Protein AF-A0A1B7VFA3-F1 (afdb_monomer_lite)

Organism: NCBI:txid1710894

Secondary structure (DSSP, 8-state):
---------STTPPP-------SS--------SSS--------------SS-SSGGG-EEEEE-SS--------SSSS----EEEE-SS-----------SS----

Foldseek 3Di:
DDDPDDFDDDDPDDTDDDDDAADDDDDDDDDDPDDDDDDDDDDDDDDQAQAAPDPVRGNEPEEPPDDDDDDHDDDDRGPDGHHDYDYPDDDDDDDDDDPDPDDDDD

Radius of gyration: 20.94 Å; chains: 1; bounding box: 43×26×60 Å

pLDDT: mean 92.64, std 5.56, range [72.12, 97.81]

Sequence (106 aa):
GTVITTAAATGTTSESITRLLSTGTYYARVYQSSGDTNYSLSLNATPVDSAGNTTATARAVGTLTATQSFSDWVGSVDTNDYYSFNVGIQSNLTLSLTGLTANADV

Structure (mmCIF, N/CA/C/O backbone):
data_AF-A0A1B7VFA3-F1
#
_entry.id   AF-A0A1B7VFA3-F1
#
loop_
_atom_site.group_PDB
_atom_site.id
_atom_site.type_symbol
_atom_site.label_atom_id
_atom_site.label_alt_id
_atom_site.label_comp_id
_atom_site.label_asym_id
_atom_site.label_entity_id
_atom_site.label_seq_id
_atom_site.pdbx_PDB_ins_code
_atom_site.Cartn_x
_atom_site.Cartn_y
_atom_site.Cartn_z
_atom_site.occupancy
_atom_site.B_iso_or_equiv
_atom_site.auth_seq_id
_atom_site.auth_comp_id
_atom_site.auth_asym_id
_atom_site.auth_atom_id
_atom_site.pdbx_PDB_model_num
ATOM 1 N N . GLY A 1 1 ? -2.898 -5.692 -23.078 1.00 75.00 1 GLY A N 1
ATOM 2 C CA . GLY A 1 1 ? -2.979 -4.894 -21.839 1.00 75.00 1 GLY A CA 1
ATOM 3 C C . GLY A 1 1 ? -2.510 -3.481 -22.115 1.00 75.00 1 GLY A C 1
ATOM 4 O O . GLY A 1 1 ? -1.785 -3.283 -23.084 1.00 75.00 1 GLY A O 1
ATOM 5 N N . THR A 1 2 ? -2.931 -2.520 -21.297 1.00 89.94 2 THR A N 1
ATOM 6 C CA . THR A 1 2 ? -2.487 -1.119 -21.379 1.00 89.94 2 THR A CA 1
ATOM 7 C C . THR A 1 2 ? -1.136 -0.956 -20.687 1.00 89.94 2 THR A C 1
ATOM 9 O O . THR A 1 2 ? -0.904 -1.560 -19.641 1.00 89.94 2 THR A O 1
ATOM 12 N N . VAL A 1 3 ? -0.240 -0.151 -21.262 1.00 92.00 3 VAL A N 1
ATOM 13 C CA . VAL A 1 3 ? 1.034 0.193 -20.617 1.00 92.00 3 VAL A CA 1
ATOM 14 C C . VAL A 1 3 ? 0.758 1.165 -19.474 1.00 92.00 3 VAL A C 1
ATOM 16 O O . VAL A 1 3 ? 0.186 2.228 -19.695 1.00 92.00 3 VAL A O 1
ATOM 19 N N . ILE A 1 4 ? 1.163 0.798 -18.260 1.00 92.62 4 ILE A N 1
ATOM 20 C CA . ILE A 1 4 ? 0.975 1.628 -17.058 1.00 92.62 4 ILE A CA 1
ATOM 21 C C . ILE A 1 4 ? 2.209 2.463 -16.706 1.00 92.62 4 ILE A C 1
ATOM 23 O O . ILE A 1 4 ? 2.088 3.443 -15.976 1.00 92.62 4 ILE A O 1
ATOM 27 N N . THR A 1 5 ? 3.392 2.066 -17.185 1.00 94.88 5 THR A N 1
ATOM 28 C CA . THR A 1 5 ? 4.650 2.804 -17.036 1.00 94.88 5 THR A CA 1
ATOM 29 C C . THR A 1 5 ? 5.728 2.205 -17.948 1.00 94.88 5 THR A C 1
ATOM 31 O O . THR A 1 5 ? 5.653 1.022 -18.289 1.00 94.88 5 THR A O 1
ATOM 34 N N . THR A 1 6 ? 6.725 3.010 -18.320 1.00 95.19 6 THR A N 1
ATOM 35 C CA . THR A 1 6 ? 7.859 2.609 -19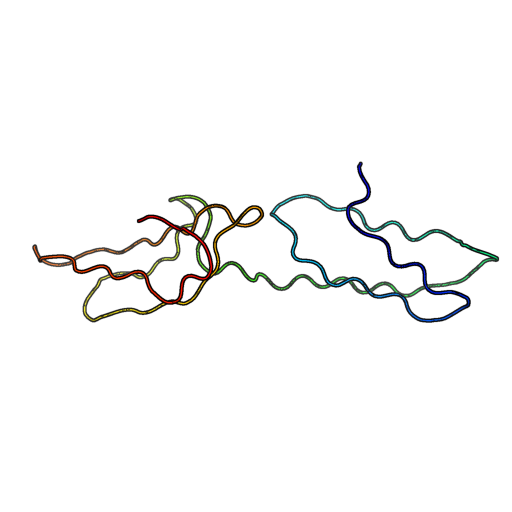.165 1.00 95.19 6 THR A CA 1
ATOM 36 C C . THR A 1 6 ? 9.134 3.269 -18.651 1.00 95.19 6 THR A C 1
ATOM 38 O O . THR A 1 6 ? 9.131 4.463 -18.365 1.00 95.19 6 THR A O 1
ATOM 41 N N . ALA A 1 7 ? 10.230 2.513 -18.601 1.00 95.19 7 ALA A N 1
ATOM 42 C CA . ALA A 1 7 ? 11.584 3.052 -18.530 1.00 95.19 7 ALA A CA 1
ATOM 43 C C . ALA A 1 7 ? 12.270 2.812 -19.884 1.00 95.19 7 ALA A C 1
ATOM 45 O O . ALA A 1 7 ? 12.163 1.721 -20.437 1.00 95.19 7 ALA A O 1
ATOM 46 N N . ALA A 1 8 ? 12.902 3.848 -20.438 1.00 92.94 8 ALA A N 1
ATOM 47 C CA . ALA A 1 8 ? 13.511 3.827 -21.771 1.00 92.94 8 ALA A CA 1
ATOM 48 C C . ALA A 1 8 ? 14.754 4.730 -21.810 1.00 92.94 8 ALA A C 1
ATOM 50 O O . ALA A 1 8 ? 14.841 5.666 -22.607 1.00 92.94 8 ALA A O 1
ATOM 51 N N . ALA A 1 9 ? 15.681 4.498 -20.878 1.00 92.50 9 ALA A N 1
ATOM 52 C CA . ALA A 1 9 ? 16.970 5.175 -20.899 1.00 92.50 9 ALA A CA 1
ATOM 53 C C . ALA A 1 9 ? 17.763 4.746 -22.150 1.00 92.50 9 ALA A C 1
ATOM 55 O O . ALA A 1 9 ? 17.538 3.674 -22.709 1.00 92.50 9 ALA A O 1
ATOM 56 N N . THR A 1 10 ? 18.636 5.614 -22.663 1.00 90.81 10 THR A N 1
ATOM 57 C CA . THR A 1 10 ? 19.364 5.339 -23.909 1.00 90.81 10 THR A CA 1
ATOM 58 C C . THR A 1 10 ? 20.629 4.512 -23.662 1.00 90.81 10 THR A C 1
ATOM 60 O O . THR A 1 10 ? 21.223 4.534 -22.579 1.00 90.81 10 THR A O 1
ATOM 63 N N . GLY A 1 11 ? 21.078 3.798 -24.699 1.00 91.00 11 GLY A N 1
ATOM 64 C CA . GLY A 1 11 ? 22.297 2.990 -24.647 1.00 91.00 11 GLY A CA 1
ATOM 65 C C . GLY A 1 11 ? 22.140 1.748 -23.770 1.00 91.00 11 GLY A C 1
ATOM 66 O O . GLY A 1 11 ? 21.142 1.048 -23.868 1.00 91.00 11 GLY A O 1
ATOM 67 N N . THR A 1 12 ? 23.146 1.468 -22.940 1.00 92.19 12 THR A N 1
ATOM 68 C CA . THR A 1 12 ? 23.198 0.302 -22.036 1.00 92.19 12 THR A CA 1
ATOM 69 C C . THR A 1 12 ? 23.000 0.703 -20.572 1.00 92.19 12 THR A C 1
ATOM 71 O O . THR A 1 12 ? 23.569 0.087 -19.670 1.00 92.19 12 THR A O 1
ATOM 74 N N . THR A 1 13 ? 22.309 1.817 -20.330 1.00 95.62 13 THR A N 1
ATOM 75 C CA . THR A 1 13 ? 22.067 2.315 -18.974 1.00 95.62 13 THR A CA 1
ATOM 76 C C . THR A 1 13 ? 20.964 1.499 -18.315 1.00 95.62 13 THR A C 1
ATOM 78 O O . THR A 1 13 ? 19.945 1.238 -18.937 1.00 95.62 13 THR A O 1
ATOM 81 N N . SER A 1 14 ? 21.160 1.092 -17.059 1.00 95.44 14 SER A N 1
ATOM 82 C CA . SER A 1 14 ? 20.171 0.269 -16.361 1.00 95.44 14 SER A CA 1
ATOM 83 C C . SER A 1 14 ? 18.823 0.975 -16.243 1.00 95.44 14 SER A C 1
ATOM 85 O O . SER A 1 14 ? 18.732 2.114 -15.778 1.00 95.44 14 SER A O 1
ATOM 87 N N . GLU A 1 15 ? 17.762 0.261 -16.584 1.00 96.56 15 GLU A N 1
ATOM 88 C CA . GLU A 1 15 ? 16.392 0.722 -16.449 1.00 96.56 15 GLU A CA 1
ATOM 89 C C . GLU A 1 15 ? 15.838 0.387 -15.060 1.00 96.56 15 GLU A C 1
ATOM 91 O O . GLU A 1 15 ? 16.054 -0.697 -14.518 1.00 96.56 15 GLU A O 1
ATOM 96 N N . SER A 1 16 ? 15.081 1.316 -14.472 1.00 96.06 16 SER A N 1
ATOM 97 C CA . SER A 1 16 ? 14.368 1.071 -13.217 1.00 96.06 16 SER A CA 1
ATOM 98 C C . SER A 1 16 ? 12.982 1.703 -13.235 1.00 96.06 16 SER A C 1
ATOM 100 O O . SER A 1 16 ? 12.750 2.744 -13.851 1.00 96.06 16 SER A O 1
ATOM 102 N N . ILE A 1 17 ? 12.041 1.033 -12.574 1.00 95.62 17 ILE A N 1
ATOM 103 C CA . ILE A 1 17 ? 10.658 1.470 -12.411 1.00 95.62 17 ILE A CA 1
ATOM 104 C C . ILE A 1 17 ? 10.301 1.282 -10.940 1.00 95.62 17 ILE A C 1
ATOM 106 O O . ILE A 1 17 ? 10.356 0.165 -10.432 1.00 95.62 17 ILE A O 1
ATOM 110 N N . THR A 1 18 ? 9.859 2.359 -10.294 1.00 92.44 18 THR A N 1
ATOM 111 C CA . THR A 1 18 ? 9.232 2.310 -8.969 1.00 92.44 18 THR A CA 1
ATOM 112 C C . THR A 1 18 ? 7.819 2.845 -9.098 1.00 92.44 18 THR A C 1
ATOM 114 O O . THR A 1 18 ? 7.615 3.992 -9.500 1.00 92.44 18 THR A O 1
ATOM 117 N N . ARG A 1 19 ? 6.828 2.005 -8.796 1.00 89.06 19 ARG A N 1
ATOM 118 C CA . ARG A 1 19 ? 5.418 2.380 -8.875 1.00 89.06 19 ARG A CA 1
ATOM 119 C C . ARG A 1 19 ? 4.594 1.574 -7.881 1.00 89.06 19 ARG A C 1
ATOM 121 O O . ARG A 1 19 ? 4.764 0.364 -7.791 1.00 89.06 19 ARG A O 1
ATOM 128 N N . LEU A 1 20 ? 3.679 2.250 -7.190 1.00 83.25 20 LEU A N 1
ATOM 129 C CA . LEU A 1 20 ? 2.645 1.596 -6.396 1.00 83.25 20 LEU A CA 1
ATOM 130 C C . LEU A 1 20 ? 1.627 0.940 -7.341 1.00 83.25 20 LEU A C 1
ATOM 132 O O . LEU A 1 20 ? 1.122 1.589 -8.263 1.00 83.25 20 LEU A O 1
ATOM 136 N N . LEU A 1 21 ? 1.366 -0.348 -7.136 1.00 85.06 21 LEU A N 1
ATOM 137 C CA . LEU A 1 21 ? 0.434 -1.144 -7.930 1.00 85.06 21 LEU A CA 1
ATOM 138 C C . LEU A 1 21 ? -0.705 -1.620 -7.028 1.00 85.06 21 LEU A C 1
ATOM 140 O O . LEU A 1 21 ? -0.451 -2.066 -5.913 1.00 85.06 21 LEU A O 1
ATOM 144 N N . SER A 1 22 ? -1.938 -1.552 -7.526 1.00 81.56 22 SER A N 1
ATOM 145 C CA . SER A 1 22 ? -3.072 -2.241 -6.903 1.00 81.56 22 SER A CA 1
ATOM 146 C C . SER A 1 22 ? -2.908 -3.755 -6.995 1.00 81.56 22 SER A C 1
ATOM 148 O O . SER A 1 22 ? -2.091 -4.261 -7.767 1.00 81.56 22 SER A O 1
ATOM 150 N N . THR A 1 23 ? -3.742 -4.495 -6.263 1.00 78.81 23 THR A N 1
ATOM 151 C CA . THR A 1 23 ? -3.853 -5.941 -6.472 1.00 78.81 23 THR A CA 1
ATOM 152 C C . THR A 1 23 ? -4.227 -6.255 -7.923 1.00 78.81 23 THR A C 1
ATOM 154 O O . THR A 1 23 ? -5.082 -5.603 -8.528 1.00 78.81 23 THR A O 1
ATOM 157 N N . GLY A 1 24 ? -3.563 -7.250 -8.502 1.00 85.44 24 GLY A N 1
ATOM 158 C CA . GLY A 1 24 ? -3.795 -7.641 -9.882 1.00 85.44 24 GLY A CA 1
ATOM 159 C C . GLY A 1 24 ? -2.626 -8.395 -10.493 1.00 85.44 24 GLY A C 1
ATOM 160 O O . GLY A 1 24 ? -1.555 -8.546 -9.905 1.00 85.44 24 GLY A O 1
ATOM 161 N N . THR A 1 25 ? -2.842 -8.877 -11.712 1.00 92.00 25 THR A N 1
ATOM 162 C CA . THR A 1 25 ? -1.807 -9.540 -12.505 1.00 92.00 25 THR A CA 1
ATOM 163 C C . THR A 1 25 ? -1.179 -8.539 -13.465 1.00 92.00 25 THR A C 1
ATOM 165 O O . THR A 1 25 ? -1.859 -7.977 -14.324 1.00 92.00 25 THR A O 1
ATOM 168 N N . TYR A 1 26 ? 0.134 -8.354 -13.350 1.00 94.44 26 TYR A N 1
ATOM 169 C CA . TYR A 1 26 ? 0.913 -7.463 -14.205 1.00 94.44 26 TYR A CA 1
ATOM 170 C C . TYR A 1 26 ? 1.931 -8.248 -15.025 1.00 94.44 26 TYR A C 1
ATOM 172 O O . TYR A 1 26 ? 2.369 -9.330 -14.640 1.00 94.44 26 TYR A O 1
ATOM 180 N N . TYR A 1 27 ? 2.325 -7.672 -16.158 1.00 95.69 27 TYR A N 1
ATOM 181 C CA . TYR A 1 27 ? 3.317 -8.244 -17.058 1.00 95.69 27 TYR A CA 1
ATOM 182 C C . TYR A 1 27 ? 4.443 -7.234 -17.263 1.00 95.69 27 TYR A C 1
ATOM 184 O O . TYR A 1 27 ? 4.185 -6.087 -17.630 1.00 95.69 27 TYR A O 1
ATOM 192 N N . ALA A 1 28 ? 5.686 -7.668 -17.062 1.00 96.38 28 ALA A N 1
ATOM 193 C CA . ALA A 1 28 ? 6.866 -6.911 -17.457 1.00 96.38 28 ALA A CA 1
ATOM 194 C C . ALA A 1 28 ? 7.256 -7.309 -18.887 1.00 96.38 28 ALA A C 1
ATOM 196 O O . ALA A 1 28 ? 7.453 -8.490 -19.171 1.00 96.38 28 ALA A O 1
ATOM 197 N N . ARG A 1 29 ? 7.359 -6.332 -19.796 1.00 95.69 29 ARG A N 1
ATOM 198 C CA . ARG A 1 29 ? 7.826 -6.555 -21.171 1.00 95.69 29 ARG A CA 1
ATOM 199 C C . ARG A 1 29 ? 9.214 -5.948 -21.344 1.00 95.69 29 ARG A C 1
ATOM 201 O O . ARG A 1 29 ? 9.332 -4.729 -21.403 1.00 95.69 29 ARG A O 1
ATOM 208 N N . VAL A 1 30 ? 10.224 -6.800 -21.495 1.00 96.00 30 VAL A N 1
ATOM 209 C CA . VAL A 1 30 ? 11.559 -6.410 -21.972 1.00 96.00 30 VAL A CA 1
ATOM 210 C C . VAL A 1 30 ? 11.565 -6.561 -23.492 1.00 96.00 30 VAL A C 1
ATOM 212 O O . VAL A 1 30 ? 11.138 -7.593 -24.007 1.00 96.00 30 VAL A O 1
ATOM 215 N N . TYR A 1 31 ? 11.970 -5.525 -24.222 1.00 94.00 31 TYR A N 1
ATOM 216 C CA . TYR A 1 31 ? 12.036 -5.550 -25.683 1.00 94.00 31 TYR A CA 1
ATOM 217 C C . TYR A 1 31 ? 13.304 -4.846 -26.162 1.00 94.00 31 TYR A C 1
ATOM 219 O O . TYR A 1 31 ? 13.742 -3.879 -25.542 1.00 94.00 31 TYR A O 1
ATOM 227 N N . GLN A 1 32 ? 13.896 -5.336 -27.252 1.00 93.81 32 GLN A N 1
ATOM 228 C CA . GLN A 1 32 ? 15.101 -4.729 -27.815 1.00 93.81 32 GLN A CA 1
ATOM 229 C C . GLN A 1 32 ? 14.782 -3.347 -28.403 1.00 93.81 32 GLN A C 1
ATOM 231 O O . GLN A 1 32 ? 13.782 -3.187 -29.109 1.00 93.81 32 GLN A O 1
ATOM 236 N N . SER A 1 33 ? 15.622 -2.362 -28.081 1.00 91.12 33 SER A N 1
ATOM 237 C CA . SER A 1 33 ? 15.583 -1.023 -28.683 1.00 91.12 33 SER A CA 1
ATOM 238 C C . SER A 1 33 ? 16.553 -0.933 -29.864 1.00 91.12 33 SER A C 1
ATOM 240 O O . SER A 1 33 ? 16.201 -0.428 -30.931 1.00 91.12 33 SER A O 1
ATOM 242 N N . SER A 1 34 ? 17.761 -1.477 -29.694 1.00 92.44 34 SER A N 1
ATOM 243 C CA . SER A 1 34 ? 18.729 -1.688 -30.764 1.00 92.44 34 SER A CA 1
ATOM 244 C C . SER A 1 34 ? 19.669 -2.848 -30.427 1.00 92.44 34 SER A C 1
ATOM 246 O O . SER A 1 34 ? 20.192 -2.935 -29.317 1.00 92.44 34 SER A O 1
ATOM 248 N N . GLY A 1 35 ? 19.915 -3.712 -31.415 1.00 93.25 35 GLY A N 1
ATOM 249 C CA . GLY A 1 35 ? 20.807 -4.864 -31.276 1.00 93.25 35 GLY A CA 1
ATOM 250 C C . GLY A 1 35 ? 20.293 -5.945 -30.321 1.00 93.25 35 GLY A C 1
ATOM 251 O O . GLY A 1 35 ? 19.235 -5.822 -29.705 1.00 93.25 35 GLY A O 1
ATOM 252 N N . ASP A 1 36 ? 21.074 -7.016 -30.206 1.00 95.69 36 ASP A N 1
ATOM 253 C CA . ASP A 1 36 ? 20.782 -8.131 -29.308 1.00 95.69 36 ASP A CA 1
ATOM 254 C C . ASP A 1 36 ? 21.542 -7.961 -27.990 1.00 95.69 36 ASP A C 1
ATOM 256 O O . ASP A 1 36 ? 22.709 -7.563 -27.973 1.00 95.69 36 ASP A O 1
ATOM 260 N N . THR A 1 37 ? 20.891 -8.283 -26.871 1.00 95.31 37 THR A N 1
ATOM 261 C CA . THR A 1 37 ? 21.508 -8.208 -25.545 1.00 95.31 37 THR A CA 1
ATOM 262 C C . THR A 1 37 ? 20.948 -9.271 -24.607 1.00 95.31 37 THR A C 1
ATOM 264 O O . THR A 1 37 ? 19.773 -9.635 -24.680 1.00 95.31 37 THR A O 1
ATOM 267 N N . ASN A 1 38 ? 21.794 -9.748 -23.698 1.00 96.69 38 ASN A N 1
ATOM 268 C CA . ASN A 1 38 ? 21.365 -10.557 -22.564 1.00 96.69 38 ASN A CA 1
ATOM 269 C C . ASN A 1 38 ? 20.999 -9.631 -21.402 1.00 96.69 38 ASN A C 1
ATOM 271 O O . ASN A 1 38 ? 21.634 -8.596 -21.208 1.00 96.69 38 ASN A O 1
ATOM 275 N N . TYR A 1 39 ? 20.014 -10.017 -20.593 1.00 95.62 39 TYR A N 1
ATOM 276 C CA . TYR A 1 39 ? 19.593 -9.228 -19.439 1.00 95.62 39 TYR A CA 1
ATOM 277 C C . TYR A 1 39 ? 19.374 -10.102 -18.204 1.00 95.62 39 TYR A C 1
ATOM 279 O O . TYR A 1 39 ? 19.033 -11.280 -18.302 1.00 95.62 39 TYR A O 1
ATOM 287 N N . SER A 1 40 ? 19.514 -9.478 -17.038 1.00 97.44 40 SER A N 1
ATOM 288 C CA . SER A 1 40 ? 19.084 -10.024 -15.752 1.00 97.44 40 SER A CA 1
ATOM 289 C C . SER A 1 40 ? 17.961 -9.143 -15.223 1.00 97.44 40 SER A C 1
ATOM 291 O O . SER A 1 40 ? 18.155 -7.943 -15.043 1.00 97.44 40 SER A O 1
ATOM 293 N N . LEU A 1 41 ? 16.786 -9.724 -14.983 1.00 96.75 41 LEU A N 1
ATOM 294 C CA . LEU A 1 41 ? 15.624 -9.011 -14.454 1.00 96.75 41 LEU A CA 1
ATOM 295 C C . LEU A 1 41 ? 15.402 -9.397 -12.990 1.00 96.75 41 LEU A C 1
ATOM 297 O O . LEU A 1 41 ? 15.256 -10.576 -12.678 1.00 96.75 41 LEU A O 1
ATOM 301 N N . SER A 1 42 ? 15.332 -8.399 -12.112 1.00 97.00 42 SER A N 1
ATOM 302 C CA . SER A 1 42 ? 14.893 -8.563 -10.727 1.00 97.00 42 SER A CA 1
ATOM 303 C C . SER A 1 42 ? 13.570 -7.835 -10.532 1.00 97.00 42 SER A 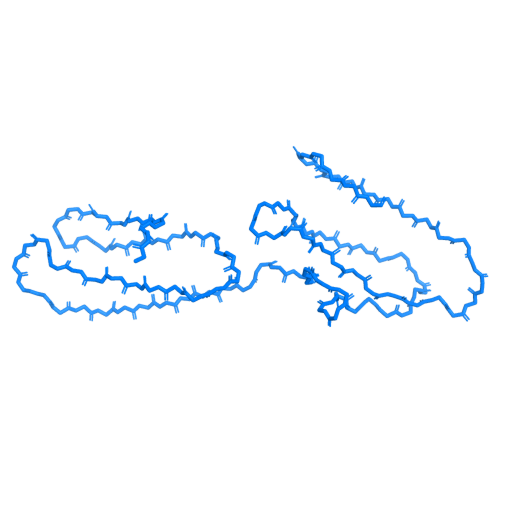C 1
ATOM 305 O O . SER A 1 42 ? 13.433 -6.678 -10.928 1.00 97.00 42 SER A O 1
ATOM 307 N N . LEU A 1 43 ? 12.595 -8.520 -9.940 1.00 95.25 43 LEU A N 1
ATOM 308 C CA . LEU A 1 43 ? 11.287 -7.969 -9.608 1.00 95.25 43 LEU A CA 1
ATOM 309 C C . LEU A 1 43 ? 11.093 -8.092 -8.101 1.00 95.25 43 LEU A C 1
ATOM 311 O O . LEU A 1 43 ? 11.243 -9.175 -7.540 1.00 95.25 43 LEU A O 1
ATOM 315 N N . ASN A 1 44 ? 10.747 -6.982 -7.460 1.00 92.69 44 ASN A N 1
ATOM 316 C CA . ASN A 1 44 ? 10.410 -6.943 -6.047 1.00 92.69 44 ASN A CA 1
ATOM 317 C C . ASN A 1 44 ? 9.127 -6.135 -5.861 1.00 92.69 44 ASN A C 1
ATOM 319 O O . ASN A 1 44 ? 8.974 -5.068 -6.455 1.00 92.69 44 ASN A O 1
ATOM 323 N N . ALA A 1 45 ? 8.236 -6.637 -5.015 1.00 86.75 45 ALA A N 1
ATOM 324 C CA . ALA A 1 45 ? 7.041 -5.935 -4.583 1.00 86.75 45 ALA A CA 1
ATOM 325 C C . ALA A 1 45 ? 6.945 -6.076 -3.066 1.00 86.75 45 ALA A C 1
ATOM 327 O O . ALA A 1 45 ? 6.746 -7.172 -2.545 1.00 86.75 45 ALA A O 1
ATOM 328 N N . THR A 1 46 ? 7.116 -4.965 -2.359 1.00 81.25 46 THR A N 1
ATOM 329 C CA . THR A 1 46 ? 6.898 -4.892 -0.915 1.00 81.25 46 THR A CA 1
ATOM 330 C C . THR A 1 46 ? 5.466 -4.426 -0.675 1.00 81.25 46 THR A C 1
ATOM 332 O O . THR A 1 46 ? 5.145 -3.316 -1.112 1.00 81.25 46 THR A O 1
ATOM 335 N N . PRO A 1 47 ? 4.604 -5.228 -0.022 1.00 74.62 47 PRO A N 1
ATOM 336 C CA . PRO A 1 47 ? 3.283 -4.765 0.389 1.00 74.62 47 PRO A CA 1
ATOM 337 C C . PRO A 1 47 ? 3.409 -3.482 1.214 1.00 74.62 47 PRO A C 1
ATOM 339 O O . PRO A 1 47 ? 4.256 -3.408 2.105 1.00 74.62 47 PRO A O 1
ATOM 342 N N . VAL A 1 48 ? 2.612 -2.471 0.872 1.00 72.12 48 VAL A N 1
ATOM 343 C CA . VAL A 1 48 ? 2.548 -1.193 1.604 1.00 72.12 48 VAL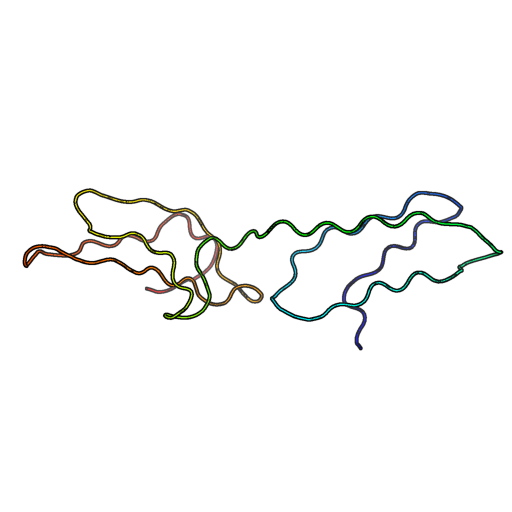 A CA 1
ATOM 344 C C . VAL A 1 48 ? 1.260 -1.104 2.432 1.00 72.12 48 VAL A C 1
ATOM 346 O O . VAL A 1 48 ? 1.272 -0.472 3.480 1.00 72.12 48 VAL A O 1
ATOM 349 N N . ASP A 1 49 ? 0.207 -1.802 1.998 1.00 79.25 49 ASP A N 1
ATOM 350 C CA . ASP A 1 49 ? -1.093 -1.918 2.670 1.00 79.25 49 ASP A CA 1
ATOM 351 C C . ASP A 1 49 ? -0.950 -2.709 3.987 1.00 79.25 49 ASP A C 1
ATOM 353 O O . ASP A 1 49 ? -0.485 -3.859 3.995 1.00 79.25 49 ASP A O 1
ATOM 357 N N . SER A 1 50 ? -1.322 -2.076 5.105 1.00 81.31 50 SER A N 1
ATOM 358 C CA . SER A 1 50 ? -1.350 -2.700 6.432 1.00 81.31 50 SER A CA 1
ATOM 359 C C . SER A 1 50 ? -2.768 -3.027 6.924 1.00 81.31 50 SER A C 1
ATOM 361 O O . SER A 1 50 ? -2.904 -3.571 8.030 1.00 81.31 50 SER A O 1
ATOM 363 N N . ALA A 1 51 ? -3.808 -2.738 6.139 1.00 87.62 51 ALA A N 1
ATOM 364 C CA . ALA A 1 51 ? -5.214 -2.965 6.437 1.00 87.62 51 ALA A CA 1
ATOM 365 C C . ALA A 1 51 ? -6.032 -3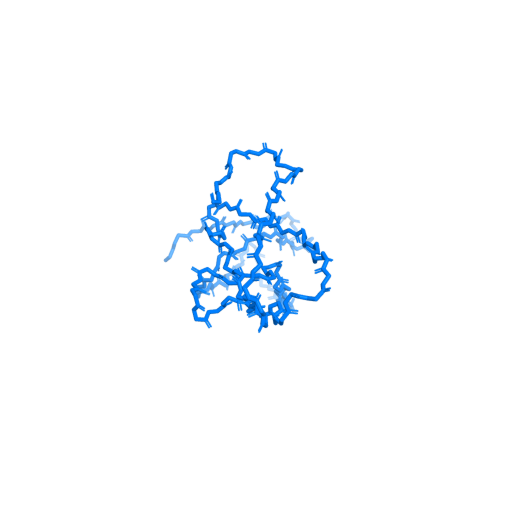.240 5.163 1.00 87.62 51 ALA A C 1
ATOM 367 O O . ALA A 1 51 ? -6.359 -2.348 4.402 1.00 87.62 51 ALA A O 1
ATOM 368 N N . GLY A 1 52 ? -6.474 -4.485 4.971 1.00 87.94 52 GLY A N 1
ATOM 369 C CA . GLY A 1 52 ? -7.067 -4.856 3.690 1.00 87.94 52 GLY A CA 1
ATOM 370 C C . GLY A 1 52 ? -8.400 -4.169 3.355 1.00 87.94 52 GLY A C 1
ATOM 371 O O . GLY A 1 52 ? -9.209 -3.841 4.222 1.00 87.94 52 GLY A O 1
ATOM 372 N N . ASN A 1 53 ? -8.691 -4.139 2.054 1.00 91.00 53 ASN A N 1
ATOM 373 C CA . ASN A 1 53 ? -9.854 -3.507 1.414 1.00 91.00 53 ASN A CA 1
ATOM 374 C C . ASN A 1 53 ? -11.228 -4.155 1.660 1.00 91.00 53 ASN A C 1
ATOM 376 O O . ASN A 1 53 ? -12.228 -3.754 1.063 1.00 91.00 53 ASN A O 1
ATOM 380 N N . THR A 1 54 ? -11.303 -5.183 2.502 1.00 92.25 54 THR A N 1
ATOM 381 C CA . THR A 1 54 ? -12.550 -5.883 2.824 1.00 92.25 54 THR A CA 1
ATOM 382 C C . THR A 1 54 ? -12.573 -6.285 4.292 1.00 92.25 54 THR A C 1
ATOM 384 O O . THR A 1 54 ? -11.526 -6.497 4.903 1.00 92.25 54 THR A O 1
ATOM 387 N N . THR A 1 55 ? -13.763 -6.511 4.849 1.00 94.81 55 THR A N 1
ATOM 388 C CA . THR A 1 55 ? -13.913 -7.020 6.223 1.00 94.81 55 THR A CA 1
ATOM 389 C C . THR A 1 55 ? -13.243 -8.382 6.442 1.00 94.81 55 THR A C 1
ATOM 391 O O . THR A 1 55 ? -12.797 -8.664 7.551 1.00 94.81 55 THR A O 1
ATOM 394 N N . ALA A 1 56 ? -13.128 -9.216 5.402 1.00 94.69 56 ALA A N 1
ATOM 395 C CA . ALA A 1 56 ? -12.455 -10.517 5.466 1.00 94.69 56 ALA A CA 1
ATOM 396 C C . ALA A 1 56 ? -10.923 -10.400 5.547 1.00 94.69 56 ALA A C 1
ATOM 398 O O . ALA A 1 56 ? -10.260 -11.291 6.072 1.00 94.69 56 ALA A O 1
ATOM 399 N N . THR A 1 57 ? -10.368 -9.305 5.030 1.00 91.75 57 THR A N 1
ATOM 400 C CA . THR A 1 57 ? -8.929 -9.006 5.014 1.00 91.75 57 THR A CA 1
ATOM 401 C C . THR A 1 57 ? -8.562 -7.894 5.995 1.00 91.75 57 THR A C 1
ATOM 403 O O . THR A 1 57 ? -7.473 -7.334 5.907 1.00 91.75 57 THR A O 1
ATOM 406 N N . ALA A 1 58 ? -9.476 -7.547 6.905 1.00 95.38 58 ALA A N 1
ATOM 407 C CA . ALA A 1 58 ? -9.291 -6.460 7.848 1.00 95.38 58 ALA A CA 1
ATOM 408 C C . ALA A 1 58 ? -8.072 -6.704 8.744 1.00 95.38 58 ALA A C 1
ATOM 410 O O . ALA A 1 58 ? -7.851 -7.820 9.226 1.00 95.38 58 ALA A O 1
ATOM 411 N N . ARG A 1 59 ? -7.326 -5.644 9.058 1.00 95.44 59 ARG A N 1
ATOM 412 C CA . ARG A 1 59 ? -6.259 -5.702 10.055 1.00 95.44 59 ARG A CA 1
ATOM 413 C C . ARG A 1 59 ? -6.843 -6.119 11.401 1.00 95.44 59 ARG A C 1
ATOM 415 O O . ARG A 1 59 ? -7.674 -5.414 11.972 1.00 95.44 59 ARG A O 1
ATOM 422 N N . ALA A 1 60 ? -6.401 -7.256 11.926 1.00 96.31 60 ALA A N 1
ATOM 423 C CA . ALA A 1 60 ? -6.820 -7.735 13.237 1.00 96.31 60 ALA A CA 1
ATOM 424 C C . ALA A 1 60 ? -6.105 -6.954 14.350 1.00 96.31 60 ALA A C 1
ATOM 426 O O . ALA A 1 60 ? -4.952 -7.227 14.677 1.00 96.31 60 ALA A O 1
ATOM 427 N N . VAL A 1 61 ? -6.798 -5.976 14.937 1.00 97.12 61 VAL A N 1
ATOM 428 C CA . VAL A 1 61 ? -6.327 -5.198 16.096 1.00 97.12 61 VAL A CA 1
ATOM 429 C C . VAL A 1 61 ? -6.516 -5.984 17.397 1.00 97.12 61 VAL A C 1
ATOM 431 O O . VAL A 1 61 ? -5.737 -5.827 18.337 1.00 97.12 61 VAL A O 1
ATOM 434 N N . GLY A 1 62 ? -7.530 -6.853 17.441 1.00 96.75 62 GLY A N 1
ATOM 435 C CA . GLY A 1 62 ? -7.863 -7.671 18.606 1.00 96.75 62 GLY A CA 1
ATOM 436 C C . GLY A 1 62 ? -8.699 -6.922 19.645 1.00 96.75 62 GLY A C 1
ATOM 437 O O . GLY A 1 62 ? -9.498 -6.046 19.310 1.00 96.75 62 GLY A O 1
ATOM 438 N N . THR A 1 63 ? -8.556 -7.292 20.919 1.00 97.50 63 THR A N 1
ATOM 439 C CA . THR A 1 63 ? -9.345 -6.686 21.999 1.00 97.50 63 THR A CA 1
ATOM 440 C C . THR A 1 63 ? -8.787 -5.322 22.379 1.00 97.50 63 THR A C 1
ATOM 442 O O . THR A 1 63 ? -7.625 -5.221 22.771 1.00 97.50 63 THR A O 1
ATOM 445 N N . LEU A 1 64 ? -9.616 -4.277 22.323 1.00 97.19 64 LEU A N 1
ATOM 446 C CA . LEU A 1 64 ? -9.211 -2.943 22.764 1.00 97.19 64 LEU A CA 1
ATOM 447 C C . LEU A 1 64 ? -9.130 -2.890 24.293 1.00 97.19 64 LEU A C 1
ATOM 449 O O . LEU A 1 64 ? -10.146 -2.846 24.984 1.00 97.19 64 LEU A O 1
ATOM 453 N N . THR A 1 65 ? -7.903 -2.893 24.810 1.00 95.19 65 THR A N 1
ATOM 454 C CA . THR A 1 65 ? -7.584 -2.695 26.236 1.00 95.19 65 THR A CA 1
ATOM 455 C C . THR A 1 65 ? -6.854 -1.375 26.501 1.00 95.19 65 THR A C 1
ATOM 457 O O . THR A 1 65 ? -6.750 -0.951 27.650 1.00 95.19 65 THR A O 1
ATOM 460 N N . ALA A 1 66 ? -6.375 -0.714 25.445 1.00 95.12 66 ALA A N 1
ATOM 461 C CA . ALA A 1 66 ? -5.720 0.590 25.450 1.00 95.12 66 ALA A CA 1
ATOM 462 C C . ALA A 1 66 ? -5.884 1.263 24.073 1.00 95.12 66 ALA A C 1
ATOM 464 O O . ALA A 1 66 ? -6.347 0.632 23.120 1.00 95.12 66 ALA A O 1
ATOM 465 N N . THR A 1 67 ? -5.493 2.537 23.962 1.00 96.94 67 THR A N 1
ATOM 466 C CA . THR A 1 67 ? -5.451 3.249 22.677 1.00 96.94 67 THR A CA 1
ATOM 467 C C . THR A 1 67 ? -4.461 2.579 21.731 1.00 96.94 67 THR A C 1
ATOM 469 O O . THR A 1 67 ? -3.284 2.445 22.060 1.00 96.94 67 THR A O 1
ATOM 472 N N . GLN A 1 68 ? -4.939 2.216 20.543 1.00 97.38 68 GLN A N 1
ATOM 473 C CA . GLN A 1 68 ? -4.128 1.696 19.449 1.00 97.38 68 GLN A CA 1
ATOM 474 C C . GLN A 1 68 ? -4.034 2.763 18.357 1.00 97.38 68 GLN A C 1
ATOM 476 O O . GLN A 1 68 ? -5.044 3.373 18.008 1.00 97.38 68 GLN A O 1
ATOM 481 N N . SER A 1 69 ? -2.833 2.968 17.820 1.00 96.12 69 SER A N 1
ATOM 482 C CA . SER A 1 69 ? -2.574 3.965 16.780 1.00 96.12 69 SER A CA 1
ATOM 483 C C . SER A 1 69 ? -1.934 3.309 15.567 1.00 96.12 69 SER A C 1
ATOM 485 O O . SER A 1 69 ? -0.994 2.523 15.700 1.00 96.12 69 SER A O 1
ATOM 487 N N . PHE A 1 70 ? -2.422 3.672 14.387 1.00 94.44 70 PHE A N 1
ATOM 488 C CA . PHE A 1 70 ? -1.945 3.173 13.104 1.00 94.44 70 PHE A CA 1
ATOM 489 C C . PHE A 1 70 ? -1.748 4.347 12.150 1.00 94.44 70 PHE A C 1
ATOM 491 O O . PHE A 1 70 ? -2.422 5.369 12.269 1.00 94.44 70 PHE A O 1
ATOM 498 N N . SER A 1 71 ? -0.807 4.195 11.227 1.00 91.69 71 SER A N 1
ATOM 499 C CA . SER A 1 71 ? -0.638 5.093 10.092 1.00 91.69 71 SER A CA 1
ATOM 500 C C . SER A 1 71 ? -0.726 4.234 8.850 1.00 91.69 71 SER A C 1
ATOM 502 O O . SER A 1 71 ? -0.023 3.227 8.770 1.00 91.69 71 SER A O 1
ATOM 504 N N . ASP A 1 72 ? -1.575 4.642 7.922 1.00 91.25 72 ASP A N 1
ATOM 505 C CA . ASP A 1 72 ? -1.766 3.969 6.646 1.00 91.25 72 ASP A CA 1
ATOM 506 C C . ASP A 1 72 ? -2.212 4.984 5.587 1.00 91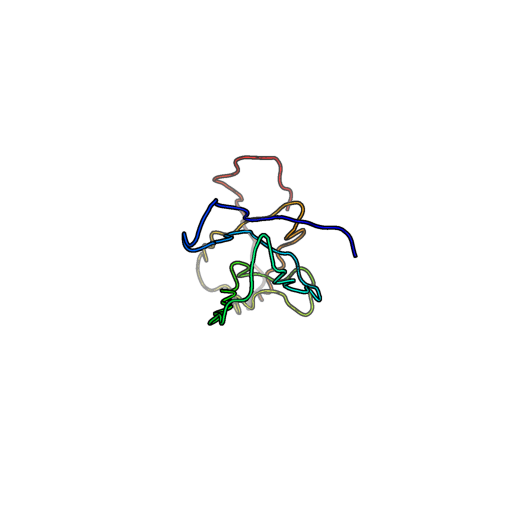.25 72 ASP A C 1
ATOM 508 O O . ASP A 1 72 ? -2.250 6.194 5.859 1.00 91.25 72 ASP A O 1
ATOM 512 N N . TRP A 1 73 ? -2.500 4.515 4.379 1.00 89.75 73 TRP A N 1
ATOM 513 C CA . TRP A 1 73 ? -2.921 5.351 3.267 1.00 89.75 73 TRP A CA 1
ATOM 514 C C . TRP A 1 73 ? -4.119 4.753 2.531 1.00 89.75 73 TRP A C 1
ATOM 516 O O . TRP A 1 73 ? -4.039 3.641 2.034 1.00 89.75 73 TRP A O 1
ATOM 526 N N . VAL A 1 74 ? -5.157 5.570 2.328 1.00 89.81 74 VAL A N 1
ATOM 527 C CA . VAL A 1 74 ? -6.264 5.271 1.407 1.00 89.81 74 VAL A CA 1
ATOM 528 C C . VAL A 1 74 ? -6.210 6.157 0.160 1.00 89.81 74 VAL A C 1
ATOM 530 O O . VAL A 1 74 ? -5.866 7.342 0.213 1.00 89.81 74 VAL A O 1
ATOM 533 N N . GLY A 1 75 ? -6.611 5.605 -0.981 1.00 87.94 75 GLY A N 1
ATOM 534 C CA . GLY A 1 75 ? -6.777 6.308 -2.246 1.00 87.94 75 GLY A CA 1
ATOM 535 C C . GLY A 1 75 ? -7.153 5.388 -3.410 1.00 87.94 75 GLY A C 1
ATOM 536 O O . GLY A 1 75 ? -7.759 4.338 -3.247 1.00 87.94 75 GLY A O 1
ATOM 537 N N . SER A 1 76 ? -6.838 5.785 -4.644 1.00 83.44 76 SER A N 1
ATOM 538 C CA . SER A 1 76 ? -7.374 5.106 -5.840 1.00 83.44 76 SER A CA 1
ATOM 539 C C . SER A 1 76 ? -6.865 3.680 -6.067 1.00 83.44 76 SER A C 1
ATOM 541 O O . SER A 1 76 ? -7.497 2.927 -6.805 1.00 83.44 76 SER A O 1
ATOM 543 N N . VAL A 1 77 ? -5.720 3.326 -5.478 1.00 80.62 77 VAL A N 1
ATOM 544 C CA . VAL A 1 77 ? -5.122 1.989 -5.597 1.00 80.62 77 VAL A CA 1
ATOM 545 C C . VAL A 1 77 ? -5.344 1.113 -4.368 1.00 80.62 77 VAL A C 1
ATOM 547 O O . VAL A 1 77 ? -5.253 -0.107 -4.513 1.00 80.62 77 VAL A O 1
ATOM 550 N N . ASP A 1 78 ? -5.657 1.741 -3.234 1.00 84.94 78 ASP A N 1
ATOM 551 C CA . ASP A 1 78 ? -5.957 1.142 -1.935 1.00 84.94 78 ASP A CA 1
ATOM 552 C C . ASP A 1 78 ? -7.189 1.849 -1.360 1.00 84.94 78 ASP A C 1
ATOM 554 O O . ASP A 1 78 ? -7.112 2.928 -0.787 1.00 84.94 78 ASP A O 1
ATOM 558 N N . THR A 1 79 ? -8.365 1.348 -1.709 1.00 88.75 79 THR A N 1
ATOM 559 C CA . THR A 1 79 ? -9.607 2.129 -1.621 1.00 88.75 79 THR A CA 1
ATOM 560 C C . THR A 1 79 ? -10.220 2.186 -0.232 1.00 88.75 79 THR A C 1
ATOM 562 O O . THR A 1 79 ? -11.022 3.079 0.031 1.00 88.75 79 THR A O 1
ATOM 565 N N . ASN A 1 80 ? -9.908 1.214 0.619 1.00 91.81 80 ASN A N 1
ATOM 566 C CA . ASN A 1 80 ? -10.497 1.049 1.934 1.00 91.81 80 ASN A CA 1
ATOM 567 C C . ASN A 1 80 ? -9.488 0.381 2.861 1.00 91.81 80 ASN A C 1
ATOM 569 O O . ASN A 1 80 ? -8.916 -0.638 2.490 1.00 91.81 80 ASN A O 1
ATOM 573 N N . ASP A 1 81 ? -9.458 0.835 4.109 1.00 94.56 81 ASP A N 1
ATOM 574 C CA . ASP A 1 81 ? -8.706 0.174 5.168 1.00 94.56 81 ASP A CA 1
ATOM 575 C C . ASP A 1 81 ? -9.683 -0.370 6.205 1.00 94.56 81 ASP A C 1
ATOM 577 O O . ASP A 1 81 ? -10.302 0.383 6.965 1.00 94.56 81 ASP A O 1
ATOM 581 N N . TYR A 1 82 ? -9.842 -1.690 6.269 1.00 96.25 82 TYR A N 1
ATOM 582 C CA . TYR A 1 82 ? -10.670 -2.298 7.306 1.00 96.25 82 TYR A CA 1
ATOM 583 C C . TYR A 1 82 ? -9.833 -2.682 8.525 1.00 96.25 82 TYR A C 1
ATOM 585 O O . TYR A 1 82 ? -8.828 -3.385 8.426 1.00 96.25 82 TYR A O 1
ATOM 593 N N . TYR A 1 83 ? -10.317 -2.303 9.708 1.00 97.06 83 TYR A N 1
ATOM 594 C CA . TYR A 1 83 ? -9.761 -2.693 11.002 1.00 97.06 83 TYR A CA 1
ATOM 595 C C . TYR A 1 83 ? -10.800 -3.505 11.773 1.00 97.06 83 TYR A C 1
ATOM 597 O O . TYR A 1 83 ? -11.949 -3.089 11.909 1.00 97.06 83 TYR A O 1
ATOM 605 N N . SER A 1 84 ? -10.403 -4.663 12.297 1.00 97.38 84 SER A N 1
ATOM 606 C CA . SER A 1 84 ? -11.261 -5.499 13.138 1.00 97.38 84 SER A CA 1
ATOM 607 C C . SER A 1 84 ? -10.773 -5.484 14.582 1.00 97.38 84 SER A C 1
ATOM 609 O O . SER A 1 84 ? -9.604 -5.744 14.876 1.00 97.38 84 SER A O 1
ATOM 611 N N . PHE A 1 85 ? -11.680 -5.172 15.500 1.00 97.81 85 PHE A N 1
ATOM 612 C CA . PHE A 1 85 ? -11.419 -5.166 16.932 1.00 97.81 85 PHE A CA 1
ATOM 613 C C . PHE A 1 85 ? -12.644 -5.652 17.699 1.00 97.81 85 PHE A C 1
ATOM 615 O O . PHE A 1 85 ? -13.763 -5.656 17.185 1.00 97.81 85 PHE A O 1
ATOM 622 N N . ASN A 1 86 ? -12.436 -6.048 18.949 1.00 97.69 86 ASN A N 1
ATOM 623 C CA . ASN A 1 86 ? -13.514 -6.409 19.858 1.00 97.69 86 ASN A CA 1
ATOM 624 C C . ASN A 1 86 ? -13.402 -5.622 21.167 1.00 97.69 86 ASN A C 1
ATOM 626 O O . ASN A 1 86 ? -12.312 -5.250 21.603 1.00 97.69 86 ASN A O 1
ATOM 630 N N . VAL A 1 87 ? -14.541 -5.389 21.813 1.00 97.25 87 VAL A N 1
ATOM 631 C CA . VAL A 1 87 ? -14.605 -4.761 23.136 1.00 97.25 8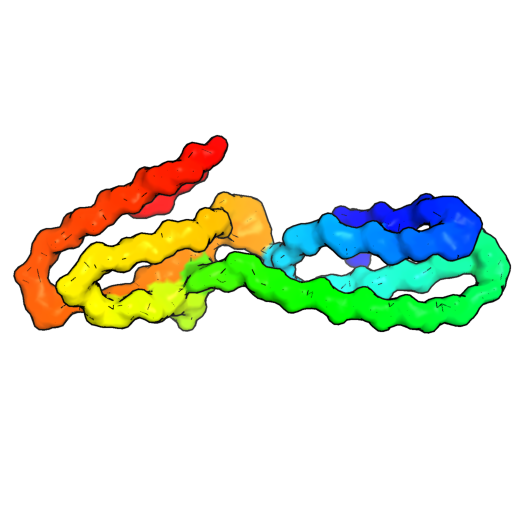7 VAL A CA 1
ATOM 632 C C . VAL A 1 87 ? -15.054 -5.827 24.128 1.00 97.25 87 VAL A C 1
ATOM 634 O O . VAL A 1 87 ? -16.081 -6.467 23.920 1.00 97.25 87 VAL A O 1
ATOM 637 N N . GLY A 1 88 ? -14.265 -6.068 25.176 1.00 96.31 88 GLY A N 1
ATOM 638 C CA . GLY A 1 88 ? -14.555 -7.138 26.139 1.00 96.31 88 GLY A CA 1
ATOM 639 C C . GLY A 1 88 ? -15.741 -6.841 27.065 1.00 96.31 88 GLY A C 1
ATOM 640 O O . GLY A 1 88 ? -16.384 -7.764 27.555 1.00 96.31 88 GLY A O 1
ATOM 641 N N . ILE A 1 89 ? -16.028 -5.560 27.307 1.00 96.19 89 ILE A N 1
ATOM 642 C CA . ILE A 1 89 ? -17.102 -5.069 28.182 1.00 96.19 89 ILE A CA 1
ATOM 643 C C . ILE A 1 89 ? -17.749 -3.858 27.502 1.00 96.19 89 ILE A C 1
ATOM 645 O O . ILE A 1 89 ? -17.054 -3.089 26.836 1.00 96.19 89 ILE A O 1
ATOM 649 N N . GLN A 1 90 ? -19.060 -3.658 27.672 1.00 97.38 90 GLN A N 1
ATOM 650 C CA . GLN A 1 90 ? -19.755 -2.481 27.143 1.00 97.38 90 GLN A CA 1
ATOM 651 C C . GLN A 1 90 ? -19.041 -1.186 27.560 1.00 97.38 90 GLN A C 1
ATOM 653 O O . GLN A 1 90 ? -18.886 -0.903 28.745 1.00 97.38 90 GLN A O 1
ATOM 658 N N . SER A 1 91 ? -18.593 -0.426 26.563 1.00 96.25 91 SER A N 1
ATOM 659 C CA . SER A 1 91 ? -17.755 0.763 26.728 1.00 96.25 91 SER A CA 1
ATOM 660 C C . SER A 1 91 ? -18.089 1.786 25.642 1.00 96.25 91 SER A C 1
ATOM 662 O O . SER A 1 91 ? -18.592 1.416 24.580 1.00 96.25 91 SER A O 1
ATOM 664 N N . ASN A 1 92 ? -17.777 3.060 25.881 1.00 96.56 92 ASN A N 1
ATOM 665 C CA . ASN A 1 92 ? -17.816 4.080 24.832 1.00 96.56 92 ASN A CA 1
ATOM 666 C C . ASN A 1 92 ? -16.584 3.952 23.926 1.00 96.56 92 ASN A C 1
ATOM 668 O O . ASN A 1 92 ? -15.468 3.797 24.424 1.00 96.56 92 ASN A O 1
ATOM 672 N N . LEU A 1 93 ? -16.783 4.053 22.612 1.00 96.38 93 LEU A N 1
ATOM 673 C CA . LEU A 1 93 ? -15.701 4.121 21.631 1.00 96.38 93 LEU A CA 1
ATOM 674 C C . LEU A 1 93 ? -15.364 5.586 21.334 1.00 96.38 93 LEU A C 1
ATOM 676 O O . LEU A 1 93 ? -16.255 6.373 21.023 1.00 96.38 93 LEU A O 1
ATOM 680 N N . THR A 1 94 ? -14.076 5.919 21.361 1.00 96.88 94 THR A N 1
ATOM 681 C CA . THR A 1 94 ? -13.550 7.181 20.831 1.00 96.88 94 THR A CA 1
ATOM 682 C C . THR A 1 94 ? -12.652 6.860 19.645 1.00 96.88 94 THR A C 1
ATOM 684 O O . THR A 1 94 ? -11.673 6.132 19.801 1.00 96.88 94 THR A O 1
ATOM 687 N N . LEU A 1 95 ? -12.974 7.408 18.473 1.00 97.25 95 LEU A N 1
ATOM 688 C CA . LEU A 1 95 ? -12.197 7.269 17.243 1.00 97.25 95 LEU A CA 1
ATOM 689 C C . LEU A 1 95 ? -11.776 8.665 16.774 1.00 97.25 95 LEU A C 1
ATOM 691 O O . LEU A 1 95 ? -12.588 9.587 16.768 1.00 97.25 95 LEU A O 1
ATOM 695 N N . SER A 1 96 ? -10.504 8.823 16.412 1.00 97.50 96 SER A N 1
ATOM 696 C CA . SER A 1 96 ? -9.959 10.072 15.876 1.00 97.50 96 SER A CA 1
ATOM 697 C C . SER A 1 96 ? -9.118 9.770 14.642 1.00 97.50 96 SER A C 1
ATOM 699 O O . SER A 1 96 ? -8.143 9.025 14.735 1.00 97.50 96 SER A O 1
ATOM 701 N N . LEU A 1 97 ? -9.499 10.345 13.500 1.00 97.31 97 LEU A N 1
ATOM 702 C CA . LEU A 1 97 ? -8.752 10.273 12.248 1.00 97.31 97 LEU A CA 1
ATOM 703 C C . LEU A 1 97 ? -8.038 11.612 12.029 1.00 97.31 97 LEU A C 1
ATOM 705 O O . LEU A 1 97 ? -8.670 12.665 11.991 1.00 97.31 97 LEU A O 1
ATOM 709 N N . THR A 1 98 ? -6.708 11.586 11.942 1.00 97.38 98 THR A N 1
ATOM 710 C CA . THR A 1 98 ? -5.867 12.795 11.867 1.00 97.38 98 THR A CA 1
ATOM 711 C C . THR A 1 98 ? -4.713 12.595 10.885 1.00 97.38 98 THR A C 1
ATOM 713 O O . THR A 1 98 ? -4.489 11.485 10.413 1.00 97.38 98 THR A O 1
ATOM 716 N N . GLY A 1 99 ? -3.982 13.666 10.553 1.00 95.69 99 GLY A N 1
ATOM 717 C CA . GLY A 1 99 ? -2.848 13.594 9.618 1.00 95.69 99 GLY A CA 1
ATOM 718 C C . GLY A 1 99 ? -3.246 13.454 8.143 1.00 95.69 99 GLY A C 1
ATOM 719 O O . GLY A 1 99 ? -2.402 13.143 7.308 1.00 95.69 99 GLY A O 1
ATOM 720 N N . LEU A 1 100 ? -4.519 13.696 7.818 1.00 96.00 100 LEU A N 1
ATOM 721 C CA . LEU A 1 100 ? -5.048 13.603 6.462 1.00 96.00 100 LEU A CA 1
ATOM 722 C C . LEU A 1 100 ? -4.463 14.685 5.543 1.00 96.00 100 LEU A C 1
ATOM 724 O O . LEU A 1 100 ? -4.408 15.862 5.899 1.00 96.00 100 LEU A O 1
ATOM 728 N N . THR A 1 101 ? -4.078 14.283 4.330 1.00 95.12 101 THR A N 1
ATOM 729 C CA . THR A 1 101 ? -3.658 15.194 3.245 1.00 95.12 101 THR A CA 1
ATOM 730 C C . THR A 1 101 ? -4.737 15.372 2.167 1.00 95.12 101 THR A C 1
ATOM 732 O O . THR A 1 101 ? -4.629 16.262 1.326 1.00 95.12 101 THR A O 1
ATOM 735 N N . ALA A 1 102 ? -5.793 14.556 2.218 1.00 95.19 102 ALA A N 1
ATOM 736 C CA . ALA A 1 102 ? -6.997 14.607 1.393 1.00 95.19 102 ALA A CA 1
ATOM 737 C C . ALA A 1 102 ? -8.202 14.108 2.217 1.00 95.19 102 ALA A C 1
ATOM 739 O O . ALA A 1 102 ? -8.011 13.584 3.313 1.00 95.19 102 ALA A O 1
ATOM 740 N N . ASN A 1 103 ? -9.432 14.277 1.716 1.00 95.81 103 ASN A N 1
ATOM 741 C CA . ASN A 1 103 ? -10.627 13.839 2.447 1.00 95.81 103 ASN A CA 1
ATOM 742 C C . ASN A 1 103 ? -10.684 12.308 2.587 1.00 95.81 103 ASN A C 1
ATOM 744 O O . ASN A 1 103 ? -10.507 11.601 1.596 1.00 95.81 103 ASN A O 1
ATOM 748 N N . ALA A 1 104 ? -10.980 11.834 3.795 1.00 95.81 104 ALA A N 1
ATOM 749 C CA . ALA A 1 104 ? -11.244 10.439 4.120 1.00 95.81 104 ALA A CA 1
ATOM 750 C C . ALA A 1 104 ? -12.258 10.387 5.269 1.00 95.81 104 ALA A C 1
ATOM 752 O O . ALA A 1 104 ? -12.213 11.228 6.169 1.00 95.81 104 ALA A O 1
ATOM 753 N N . ASP A 1 105 ? -13.143 9.395 5.233 1.00 96.19 105 ASP A N 1
ATOM 754 C CA . ASP A 1 105 ? -14.302 9.294 6.120 1.00 96.19 105 ASP A CA 1
ATOM 755 C C . ASP A 1 105 ? -14.283 7.965 6.904 1.00 96.19 105 ASP A C 1
ATOM 757 O O . ASP A 1 105 ? -13.762 6.960 6.414 1.00 96.19 105 ASP A O 1
ATOM 761 N N . VAL A 1 106 ? -14.846 7.975 8.122 1.00 93.88 106 VAL A N 1
ATOM 762 C CA . VAL A 1 106 ? -14.941 6.850 9.084 1.00 93.88 106 VAL A CA 1
ATOM 763 C C . VAL A 1 106 ? -16.323 6.760 9.713 1.00 93.88 106 VAL A C 1
ATOM 765 O O . VAL A 1 106 ? -16.965 7.822 9.882 1.00 93.88 106 VAL A O 1
#